Protein AF-A0A924L6L5-F1 (afdb_monomer_lite)

Sequence (172 aa):
MFSNISRRSLVAIVCG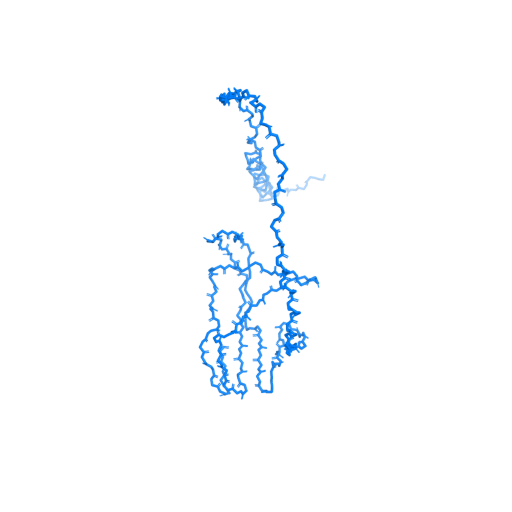ALVVVAVVMIVLINRGGDTSAQGGASRGPTSTGEPTSATNAPPSRIPSSPTPSPTAPTAVPDRPKSKTIGIDDRAVLTAGTTARPSSIRQVDGKAELPGEVGGPSISVTVAVTAGKAIDFSQTVVNAYYGADTTPATPLSTGTTALTGKLAAGKSK

Radius of gyration: 32.92 Å; chains: 1; bounding box: 82×27×92 Å

Secondary structure (DSSP, 8-state):
------HHHHHHHHHHHHHHHHHHHHHHHHH-------------------------PPPP-PPPPPPPPPPPPPPPPPPPPPPP--TTSPEEEETTEEEEEEEEEEEEE---STT---EEEEEEEEEEE-SS-EE-TT-----EETTTTEEPPP-SSS-----SEE-TT-B-

pLDDT: mean 79.36, std 17.43, range [35.19, 97.19]

Foldseek 3Di:
DDDPCPPVNVVVVVVVVVVVVVVVVVVCVVVPPPDDDDDDDDDDDDDDDDDDDDDDDDDDDDDDDDDDDDDDDDDDPDDDDWDDDDQQDWTDPDVQKTKHFPDKDWDFADADDPPDDTGTDIDTDMKIAAQAKDFCPPPDDWQADDPVRHTDDDHPPPDDRPGDMDHHRDMD

Structure (mmCIF, N/CA/C/O backbone):
data_AF-A0A924L6L5-F1
#
_entry.id   AF-A0A924L6L5-F1
#
loop_
_atom_site.group_PDB
_atom_site.id
_atom_site.type_symbol
_atom_site.label_atom_id
_atom_site.label_alt_id
_atom_site.label_comp_id
_atom_site.label_asym_id
_atom_site.label_entity_id
_atom_site.label_seq_id
_atom_site.pdbx_PDB_ins_code
_atom_site.Cartn_x
_atom_site.Cartn_y
_atom_site.Cartn_z
_atom_site.occupancy
_atom_site.B_iso_or_equiv
_atom_site.auth_seq_id
_atom_site.auth_comp_id
_atom_site.auth_asym_id
_atom_site.auth_atom_id
_atom_site.pdbx_PDB_model_num
ATOM 1 N N . MET A 1 1 ? -3.606 -10.023 -64.327 1.00 45.22 1 MET A N 1
ATOM 2 C CA . MET A 1 1 ? -4.446 -9.671 -63.163 1.00 45.22 1 MET A CA 1
ATOM 3 C C . MET A 1 1 ? -3.686 -8.636 -62.333 1.00 45.22 1 MET A C 1
ATOM 5 O O . MET A 1 1 ? -3.084 -8.979 -61.330 1.00 45.22 1 MET A O 1
ATOM 9 N N . PHE A 1 2 ? -3.612 -7.388 -62.810 1.00 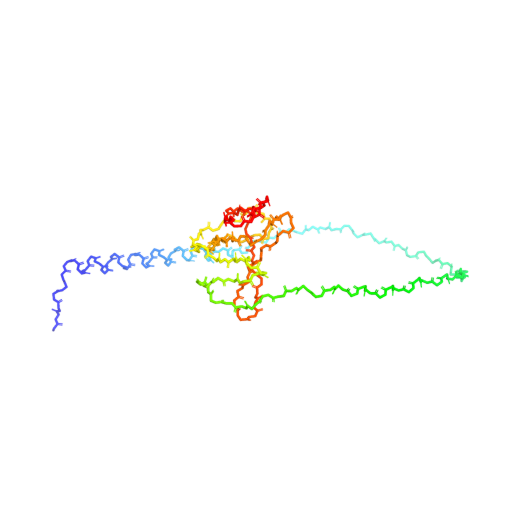48.91 2 PHE A N 1
ATOM 10 C CA . PHE A 1 2 ? -2.924 -6.301 -62.104 1.00 48.91 2 PHE A CA 1
ATOM 11 C C . PHE A 1 2 ? -3.996 -5.398 -61.503 1.00 48.91 2 PHE A C 1
ATOM 13 O O . PHE A 1 2 ? -4.720 -4.717 -62.223 1.00 48.91 2 PHE A O 1
ATOM 20 N N . SER A 1 3 ? -4.172 -5.513 -60.188 1.00 59.56 3 SER A N 1
ATOM 21 C CA . SER A 1 3 ? -5.170 -4.760 -59.434 1.00 59.56 3 SER A CA 1
ATOM 22 C C . SER A 1 3 ? -4.836 -3.269 -59.481 1.00 59.56 3 SER A C 1
ATOM 24 O O . SER A 1 3 ? -3.687 -2.885 -59.253 1.00 59.56 3 SER A O 1
ATOM 26 N N . ASN A 1 4 ? -5.839 -2.440 -59.780 1.00 58.44 4 ASN A N 1
ATOM 27 C CA . ASN A 1 4 ? -5.771 -0.981 -59.729 1.00 58.44 4 ASN A CA 1
ATOM 28 C C . ASN A 1 4 ? -5.470 -0.537 -58.291 1.00 58.44 4 ASN A C 1
ATOM 30 O O . ASN A 1 4 ? -6.374 -0.272 -57.497 1.00 58.44 4 ASN A O 1
ATOM 34 N N . ILE A 1 5 ? -4.185 -0.458 -57.949 1.00 62.56 5 ILE A N 1
ATOM 35 C CA . ILE A 1 5 ? -3.725 0.153 -56.708 1.00 62.56 5 ILE A CA 1
ATOM 36 C C . ILE A 1 5 ? -4.112 1.626 -56.770 1.00 62.56 5 ILE A C 1
ATOM 38 O O . ILE A 1 5 ? -3.582 2.418 -57.550 1.00 62.56 5 ILE A O 1
ATOM 42 N N . SER A 1 6 ? -5.108 1.981 -55.961 1.00 70.00 6 SER A N 1
ATOM 43 C CA . SER A 1 6 ? -5.527 3.363 -55.802 1.00 70.00 6 SER A CA 1
ATOM 44 C C . SER A 1 6 ? -4.315 4.197 -55.379 1.00 70.00 6 SER A C 1
ATOM 46 O O . SER A 1 6 ? -3.492 3.757 -54.572 1.00 70.00 6 SER A O 1
ATOM 48 N N . ARG A 1 7 ? -4.205 5.429 -55.890 1.00 64.06 7 ARG A N 1
ATOM 49 C CA . ARG A 1 7 ? -3.130 6.365 -55.507 1.00 64.06 7 ARG A CA 1
ATOM 50 C C . ARG A 1 7 ? -3.015 6.514 -53.980 1.00 64.06 7 ARG A C 1
ATOM 52 O O . ARG A 1 7 ? -1.935 6.755 -53.464 1.00 64.06 7 ARG A O 1
ATOM 59 N N . ARG A 1 8 ? -4.119 6.287 -53.259 1.00 63.22 8 ARG A N 1
ATOM 60 C CA . ARG A 1 8 ? -4.208 6.280 -51.792 1.00 63.22 8 ARG A CA 1
ATOM 61 C C . ARG A 1 8 ? -3.525 5.062 -51.155 1.00 63.22 8 ARG A C 1
ATOM 63 O O . ARG A 1 8 ? -2.811 5.232 -50.174 1.00 63.22 8 ARG A O 1
ATOM 70 N N . SER A 1 9 ? -3.672 3.865 -51.732 1.00 63.66 9 SER A N 1
ATOM 71 C CA . SER A 1 9 ? -2.927 2.669 -51.299 1.00 63.66 9 SER A CA 1
ATOM 72 C C . SER A 1 9 ? -1.435 2.784 -51.594 1.00 63.66 9 SER A C 1
ATOM 74 O O . SER A 1 9 ? -0.630 2.371 -50.768 1.00 63.66 9 SER A O 1
ATOM 76 N N . LEU A 1 10 ? -1.054 3.381 -52.729 1.00 69.81 10 LEU A N 1
ATOM 77 C CA . LEU A 1 10 ? 0.358 3.607 -53.047 1.00 69.81 10 LEU A CA 1
ATOM 78 C C . LEU A 1 10 ? 1.009 4.575 -52.046 1.00 69.81 10 LEU A C 1
ATOM 80 O O . LEU A 1 10 ? 2.091 4.294 -51.543 1.00 69.81 10 LEU A O 1
ATOM 84 N N . VAL A 1 11 ? 0.320 5.663 -51.684 1.00 70.44 11 VAL A N 1
ATOM 85 C CA . VAL A 1 11 ? 0.797 6.611 -50.662 1.00 70.44 11 VAL A CA 1
ATOM 86 C C . VAL A 1 11 ? 0.918 5.948 -49.287 1.00 70.44 11 VAL A C 1
ATOM 88 O O . VAL A 1 11 ? 1.928 6.139 -48.617 1.00 70.44 11 VAL A O 1
ATOM 91 N N . ALA A 1 12 ? -0.048 5.117 -48.882 1.00 69.19 12 ALA A N 1
ATOM 92 C CA . ALA A 1 12 ? 0.018 4.406 -47.602 1.00 69.19 12 ALA A CA 1
ATOM 93 C C . ALA A 1 12 ? 1.207 3.429 -47.529 1.00 69.19 12 ALA A C 1
ATOM 95 O O . ALA A 1 12 ? 1.883 3.358 -46.503 1.00 69.19 12 ALA A O 1
ATOM 96 N N . ILE A 1 13 ? 1.504 2.722 -48.625 1.00 76.50 13 ILE A N 1
ATOM 97 C CA . ILE A 1 13 ? 2.647 1.800 -48.708 1.00 76.50 13 ILE A CA 1
ATOM 98 C C . ILE A 1 13 ? 3.973 2.570 -48.664 1.00 76.50 13 ILE A C 1
ATOM 100 O O . ILE A 1 13 ? 4.883 2.173 -47.939 1.00 76.50 13 ILE A O 1
ATOM 104 N N . VAL A 1 14 ? 4.078 3.695 -49.380 1.00 77.81 14 VAL A N 1
ATOM 105 C CA . VAL A 1 14 ? 5.288 4.535 -49.380 1.00 77.81 14 VAL A CA 1
ATOM 106 C C . VAL A 1 14 ? 5.524 5.169 -48.005 1.00 77.81 14 VAL A C 1
ATOM 108 O O . VAL A 1 14 ? 6.647 5.132 -47.506 1.00 77.81 14 VAL A O 1
ATOM 111 N N . CYS A 1 15 ? 4.480 5.683 -47.347 1.00 76.00 15 CYS A N 1
ATOM 112 C CA . CYS A 1 15 ? 4.586 6.192 -45.978 1.00 76.00 15 CYS A CA 1
ATOM 113 C C . CYS A 1 15 ? 4.990 5.091 -44.989 1.00 76.00 15 CYS A C 1
ATOM 115 O O . CYS A 1 15 ? 5.870 5.318 -44.163 1.00 76.00 15 CYS A O 1
ATOM 117 N N . GLY A 1 16 ? 4.406 3.893 -45.098 1.00 81.94 16 GLY A N 1
ATOM 118 C CA . GLY A 1 16 ? 4.789 2.750 -44.268 1.00 81.94 16 GLY A CA 1
ATOM 119 C C . GLY A 1 16 ? 6.257 2.360 -44.454 1.00 81.94 16 GLY A C 1
ATOM 120 O O . GLY A 1 16 ? 6.981 2.199 -43.473 1.00 81.94 16 GLY A O 1
ATOM 121 N N . ALA A 1 17 ? 6.727 2.287 -45.702 1.00 81.62 17 ALA A N 1
ATOM 122 C CA . ALA A 1 17 ? 8.120 1.977 -46.013 1.00 81.62 17 ALA A CA 1
ATOM 123 C C . ALA A 1 17 ? 9.092 3.037 -45.465 1.00 81.62 17 ALA A C 1
ATOM 125 O O . ALA A 1 17 ? 10.118 2.684 -44.886 1.00 81.62 17 ALA A O 1
ATOM 126 N N . LEU A 1 18 ? 8.754 4.327 -45.578 1.00 83.50 18 LEU A N 1
ATOM 127 C CA . LEU A 1 18 ? 9.574 5.418 -45.038 1.00 83.50 18 LEU A CA 1
ATOM 128 C C . LEU A 1 18 ? 9.688 5.365 -43.510 1.00 83.50 18 LEU A C 1
ATOM 130 O O . LEU A 1 18 ? 10.775 5.574 -42.974 1.00 83.50 18 LEU A O 1
ATOM 134 N N . VAL A 1 19 ? 8.598 5.040 -42.809 1.00 87.75 19 VAL A N 1
ATOM 135 C CA . VAL A 1 19 ? 8.611 4.889 -41.345 1.00 87.75 19 VAL A CA 1
ATOM 136 C C . VAL A 1 19 ? 9.506 3.722 -40.928 1.00 87.75 19 VAL A C 1
ATOM 138 O O . VAL A 1 19 ? 10.317 3.872 -40.016 1.00 87.75 19 VAL A O 1
ATOM 141 N N . VAL A 1 20 ? 9.429 2.584 -41.624 1.00 87.00 20 VAL A N 1
ATOM 142 C CA . VAL A 1 20 ? 10.285 1.421 -41.334 1.00 87.00 20 VAL A CA 1
ATOM 143 C C . VAL A 1 20 ? 11.764 1.754 -41.550 1.00 87.00 20 VAL A C 1
ATOM 145 O O . VAL A 1 20 ? 12.586 1.447 -40.688 1.00 87.00 20 VAL A O 1
ATOM 148 N N . VAL A 1 21 ? 12.111 2.440 -42.644 1.00 86.88 21 VAL A N 1
ATOM 149 C CA . VAL A 1 21 ? 13.496 2.866 -42.916 1.00 86.88 21 VAL A CA 1
ATOM 150 C C . VAL A 1 21 ? 14.007 3.826 -41.839 1.00 86.88 21 VAL A C 1
ATOM 152 O O . VAL A 1 21 ? 15.133 3.663 -41.368 1.00 86.88 21 VAL A O 1
ATOM 155 N N . ALA A 1 22 ? 13.184 4.782 -41.400 1.00 85.56 22 ALA A N 1
ATOM 156 C CA . ALA A 1 22 ? 13.549 5.715 -40.335 1.00 85.56 22 ALA A CA 1
ATOM 157 C C . ALA A 1 22 ? 13.824 4.994 -39.003 1.00 85.56 22 ALA A C 1
ATOM 159 O O . ALA A 1 22 ? 14.827 5.273 -38.345 1.00 85.56 22 ALA A O 1
ATOM 160 N N . VAL A 1 23 ? 12.983 4.022 -38.636 1.00 86.75 23 VAL A N 1
ATOM 161 C CA . VAL A 1 23 ? 13.165 3.214 -37.418 1.00 86.75 23 VAL A CA 1
ATOM 162 C C . VAL A 1 23 ? 14.453 2.390 -37.487 1.00 86.75 23 VAL A C 1
ATOM 164 O O . VAL A 1 23 ? 15.213 2.361 -36.520 1.00 86.75 23 VAL A O 1
ATOM 167 N N . VAL A 1 24 ? 14.748 1.770 -38.634 1.00 83.38 24 VAL A N 1
ATOM 168 C CA . VAL A 1 24 ? 15.987 0.998 -38.833 1.00 83.38 24 VAL A CA 1
ATOM 169 C C . VAL A 1 24 ? 17.226 1.895 -38.726 1.00 83.38 24 VAL A C 1
ATOM 171 O O . VAL A 1 24 ? 18.193 1.516 -38.068 1.00 83.38 24 VAL A O 1
ATOM 174 N N . MET A 1 25 ? 17.185 3.103 -39.297 1.00 80.44 25 MET A N 1
ATOM 175 C CA . MET A 1 25 ? 18.268 4.092 -39.183 1.00 80.44 25 MET A CA 1
ATOM 176 C C . MET A 1 25 ? 18.537 4.488 -37.725 1.00 80.44 25 MET A C 1
ATOM 178 O O . MET A 1 25 ? 19.686 4.477 -37.291 1.00 80.44 25 MET A O 1
ATOM 182 N N . ILE A 1 26 ? 17.487 4.762 -36.943 1.00 80.62 26 ILE A N 1
ATOM 183 C CA . ILE A 1 26 ? 17.613 5.111 -35.517 1.00 80.62 26 ILE A CA 1
ATOM 184 C C . ILE A 1 26 ? 18.250 3.960 -34.725 1.00 80.62 26 ILE A C 1
ATOM 186 O O . ILE A 1 26 ? 19.126 4.186 -33.890 1.00 80.62 26 ILE A O 1
ATOM 190 N N . VAL A 1 27 ? 17.854 2.715 -35.005 1.00 79.06 27 VAL A N 1
ATOM 191 C CA . VAL A 1 27 ? 18.424 1.529 -34.345 1.00 79.06 27 VAL A CA 1
ATOM 192 C C . VAL A 1 27 ? 19.899 1.335 -34.704 1.00 79.06 27 VAL A C 1
ATOM 194 O O . VAL A 1 27 ? 20.683 0.968 -33.832 1.00 79.06 27 VAL A O 1
ATOM 197 N N . LEU A 1 28 ? 20.295 1.594 -35.953 1.00 75.19 28 LEU A N 1
ATOM 198 C CA . LEU A 1 28 ? 21.690 1.478 -36.389 1.00 75.19 28 LEU A CA 1
ATOM 199 C C . LEU A 1 28 ? 22.580 2.576 -35.790 1.00 75.19 28 LEU A C 1
ATOM 201 O O . LEU A 1 28 ? 23.684 2.271 -35.344 1.00 75.19 28 LEU A O 1
ATOM 205 N N . ILE A 1 29 ? 22.089 3.816 -35.695 1.00 76.12 29 ILE A N 1
ATOM 206 C CA . ILE A 1 29 ? 22.808 4.923 -35.038 1.00 76.12 29 ILE A CA 1
ATOM 207 C C . ILE A 1 29 ? 23.011 4.624 -33.546 1.00 76.12 29 ILE A C 1
ATOM 209 O O . ILE A 1 29 ? 24.108 4.807 -33.025 1.00 76.12 29 ILE A O 1
ATOM 213 N N . ASN A 1 30 ? 21.996 4.077 -32.872 1.00 71.06 30 ASN A N 1
ATOM 214 C CA . ASN A 1 30 ? 22.087 3.724 -31.452 1.00 71.06 30 ASN A CA 1
ATOM 215 C C . ASN A 1 30 ? 22.930 2.466 -31.170 1.00 71.06 30 ASN A C 1
ATOM 217 O O . ASN A 1 30 ? 23.242 2.197 -30.013 1.00 71.06 30 ASN A O 1
ATOM 221 N N . ARG A 1 31 ? 23.290 1.680 -32.195 1.00 63.50 31 ARG A N 1
ATOM 222 C CA . ARG A 1 31 ? 24.126 0.471 -32.065 1.00 63.50 31 ARG A CA 1
ATOM 223 C C . ARG A 1 31 ? 25.579 0.666 -32.521 1.00 63.50 31 ARG A C 1
ATOM 225 O O . ARG A 1 31 ? 26.395 -0.214 -32.284 1.00 63.50 31 ARG A O 1
ATOM 232 N N . GLY A 1 32 ? 25.919 1.790 -33.155 1.00 49.28 32 GLY A N 1
ATOM 233 C CA . GLY A 1 32 ? 27.240 2.053 -33.749 1.00 49.28 32 GLY A CA 1
ATOM 234 C C . GLY A 1 32 ? 28.266 2.721 -32.824 1.00 49.28 32 GLY A C 1
ATOM 235 O O . GLY A 1 32 ? 29.030 3.559 -33.291 1.00 49.28 32 GLY A O 1
ATOM 236 N N . GLY A 1 33 ? 28.264 2.400 -31.527 1.00 44.59 33 GLY A N 1
ATOM 237 C CA . GLY A 1 33 ? 29.066 3.086 -30.505 1.00 44.59 33 GLY A CA 1
ATOM 238 C C . GLY A 1 33 ? 30.330 2.370 -30.020 1.00 44.59 33 GLY A C 1
ATOM 239 O O . GLY A 1 33 ? 30.979 2.896 -29.128 1.00 44.59 33 GLY A O 1
ATOM 240 N N . ASP A 1 34 ? 30.712 1.218 -30.579 1.00 47.62 34 ASP A N 1
ATOM 241 C CA . ASP A 1 34 ? 31.924 0.495 -30.161 1.00 47.62 34 ASP A CA 1
ATOM 242 C C . ASP A 1 34 ? 33.090 0.787 -31.114 1.00 47.62 34 ASP A C 1
ATOM 244 O O . ASP A 1 34 ? 33.574 -0.075 -31.847 1.00 47.62 34 ASP A O 1
ATOM 248 N N . THR A 1 35 ? 33.547 2.042 -31.124 1.00 45.06 35 THR A N 1
ATOM 249 C CA . THR A 1 35 ? 34.848 2.381 -31.718 1.00 45.06 35 THR A CA 1
ATOM 250 C C . THR A 1 35 ? 35.901 2.314 -30.623 1.00 45.06 35 THR A C 1
ATOM 252 O O . THR A 1 35 ? 35.942 3.150 -29.723 1.00 45.06 35 THR A O 1
ATOM 255 N N . SER A 1 36 ? 36.755 1.295 -30.699 1.00 48.19 36 SER A N 1
ATOM 256 C CA . SER A 1 36 ? 37.951 1.184 -29.868 1.00 48.19 36 SER A CA 1
ATOM 257 C C . SER A 1 36 ? 38.874 2.382 -30.096 1.00 48.19 36 SER A C 1
ATOM 259 O O . SER A 1 36 ? 39.289 2.640 -31.225 1.00 48.19 36 SER A O 1
ATOM 261 N N . ALA A 1 37 ? 39.245 3.066 -29.013 1.00 42.50 37 ALA A N 1
ATOM 262 C CA . ALA A 1 37 ? 40.374 3.983 -28.976 1.00 42.50 37 ALA A CA 1
ATOM 263 C C . ALA A 1 37 ? 41.295 3.622 -27.804 1.00 42.50 37 ALA A C 1
ATOM 265 O O . ALA A 1 37 ? 40.879 3.374 -26.676 1.00 42.50 37 ALA A O 1
ATOM 266 N N . GLN A 1 38 ? 42.565 3.540 -28.160 1.00 41.59 38 GLN A N 1
ATOM 267 C CA . GLN A 1 38 ? 43.720 3.048 -27.434 1.00 41.59 38 GLN A CA 1
ATOM 268 C C . GLN A 1 38 ? 44.374 4.166 -26.604 1.00 41.59 38 GLN A C 1
ATOM 270 O O . GLN A 1 38 ? 44.424 5.307 -27.052 1.00 41.59 38 GLN A O 1
ATOM 275 N N . GLY A 1 39 ? 44.991 3.808 -25.471 1.00 36.75 39 GLY A N 1
ATOM 276 C CA . GLY A 1 39 ? 46.153 4.529 -24.930 1.00 36.75 39 GLY A CA 1
ATOM 277 C C . GLY A 1 39 ? 45.974 5.196 -23.563 1.00 36.75 39 GLY A C 1
ATOM 278 O O . GLY A 1 39 ? 45.253 6.174 -23.422 1.00 36.75 39 GLY A O 1
ATOM 279 N N . GLY A 1 40 ? 46.723 4.713 -22.565 1.00 35.19 40 GLY A N 1
ATOM 280 C CA . GLY A 1 40 ? 46.855 5.377 -21.266 1.00 35.19 40 GLY A CA 1
ATOM 281 C C . GLY A 1 40 ? 47.569 4.527 -20.217 1.00 35.19 40 GLY A C 1
ATOM 282 O O . GLY A 1 40 ? 46.960 4.110 -19.240 1.00 35.19 40 GLY A O 1
ATOM 283 N N . ALA A 1 41 ? 48.856 4.233 -20.423 1.00 47.62 41 ALA A N 1
ATOM 284 C CA . ALA A 1 41 ? 49.696 3.591 -19.415 1.00 47.62 41 ALA A CA 1
ATOM 285 C C . ALA A 1 41 ? 49.932 4.542 -18.227 1.00 47.62 41 ALA A C 1
ATOM 287 O O . ALA A 1 41 ? 50.516 5.610 -18.408 1.00 47.62 41 ALA A O 1
ATOM 288 N N . SER A 1 42 ? 49.546 4.137 -17.014 1.00 41.62 42 SER A N 1
ATOM 289 C CA . SER A 1 42 ? 49.972 4.799 -15.776 1.00 41.62 42 SER A CA 1
ATOM 290 C C . SER A 1 42 ? 50.925 3.881 -15.014 1.00 41.62 42 SER A C 1
ATOM 292 O O . SER A 1 42 ? 50.553 2.798 -14.563 1.00 41.62 42 SER A O 1
ATOM 294 N N . ARG A 1 43 ? 52.191 4.303 -14.938 1.00 44.94 43 ARG A N 1
ATOM 295 C CA . ARG A 1 43 ? 53.259 3.675 -14.154 1.00 44.94 43 ARG A CA 1
ATOM 296 C C . ARG A 1 43 ? 53.020 3.973 -12.672 1.00 44.94 43 ARG A C 1
ATOM 298 O O . ARG A 1 43 ? 53.174 5.116 -12.254 1.00 44.94 43 ARG A O 1
ATOM 305 N N . GLY A 1 44 ? 52.681 2.957 -11.883 1.00 43.56 44 GLY A N 1
ATOM 306 C CA . GLY A 1 44 ? 52.775 3.026 -10.422 1.00 43.56 44 GLY A CA 1
ATOM 307 C C . GLY A 1 44 ? 54.220 2.771 -9.964 1.00 43.56 44 GLY A C 1
ATOM 308 O O . GLY A 1 44 ? 54.880 1.915 -10.556 1.00 43.56 44 GLY A O 1
ATOM 309 N N . PRO A 1 45 ? 54.751 3.496 -8.962 1.00 45.75 45 PRO A N 1
ATOM 310 C CA . PRO A 1 45 ? 56.103 3.267 -8.464 1.00 45.75 45 PRO A CA 1
ATOM 311 C C . PRO A 1 45 ? 56.197 1.929 -7.719 1.00 45.75 45 PRO A C 1
ATOM 313 O O . PRO A 1 45 ? 55.427 1.645 -6.803 1.00 45.75 45 PRO A O 1
ATOM 316 N N . THR A 1 46 ? 57.176 1.118 -8.110 1.00 45.53 46 THR A N 1
ATOM 317 C CA . THR A 1 46 ? 57.584 -0.104 -7.414 1.00 45.53 46 THR A CA 1
ATOM 318 C C . THR A 1 46 ? 58.400 0.283 -6.179 1.00 45.53 46 THR A C 1
ATOM 320 O O . THR A 1 46 ? 59.550 0.697 -6.304 1.00 45.53 46 THR A O 1
ATOM 323 N N . SER A 1 47 ? 57.830 0.159 -4.979 1.00 46.97 47 SER A N 1
ATOM 324 C CA . SER A 1 47 ? 58.605 0.186 -3.732 1.00 46.97 47 SER A CA 1
ATOM 325 C C . SER A 1 47 ? 59.076 -1.227 -3.406 1.00 46.97 47 SER A C 1
ATOM 327 O O . SER A 1 47 ? 58.330 -2.036 -2.859 1.00 46.97 47 S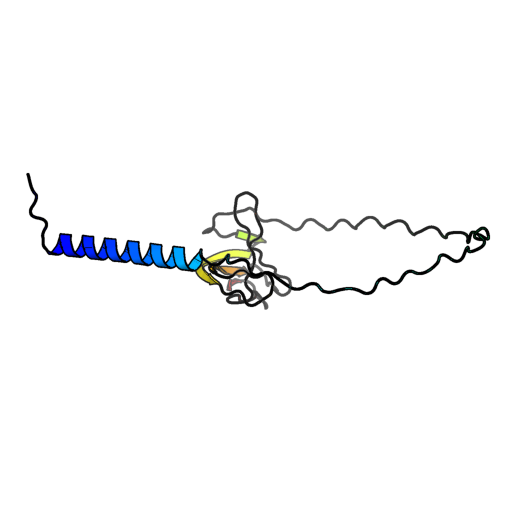ER A O 1
ATOM 329 N N . THR A 1 48 ? 60.327 -1.526 -3.750 1.00 48.59 48 THR A N 1
ATOM 330 C CA . THR A 1 48 ? 61.045 -2.705 -3.259 1.00 48.59 48 THR A CA 1
ATOM 331 C C . THR A 1 48 ? 61.520 -2.414 -1.837 1.00 48.59 48 THR A C 1
ATOM 333 O O . THR A 1 48 ? 62.502 -1.705 -1.640 1.00 48.59 48 THR A O 1
ATOM 336 N N . GLY A 1 49 ? 60.782 -2.912 -0.844 1.00 44.62 49 GLY A N 1
ATOM 337 C CA . GLY A 1 49 ? 61.225 -2.970 0.548 1.00 44.62 49 GLY A CA 1
ATOM 338 C 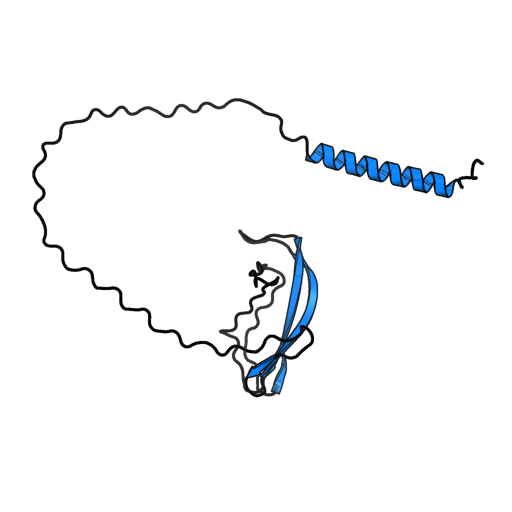C . GLY A 1 49 ? 61.974 -4.277 0.804 1.00 44.62 49 GLY A C 1
ATOM 339 O O . GLY A 1 49 ? 61.438 -5.357 0.566 1.00 44.62 49 GLY A O 1
ATOM 340 N N . GLU A 1 50 ? 63.217 -4.165 1.250 1.00 45.78 50 GLU A N 1
ATOM 341 C CA . GLU A 1 50 ? 64.095 -5.264 1.660 1.00 45.78 50 GLU A CA 1
ATOM 342 C C . GLU A 1 50 ? 63.577 -5.920 2.959 1.00 45.78 50 GLU A C 1
ATOM 344 O O . GLU A 1 50 ? 63.177 -5.197 3.878 1.00 45.78 50 GLU A O 1
ATOM 349 N N . PRO A 1 51 ? 63.528 -7.262 3.079 1.00 48.16 51 PRO A N 1
ATOM 350 C CA . PRO A 1 51 ? 63.040 -7.898 4.294 1.00 48.16 51 PRO A CA 1
ATOM 351 C C . PRO A 1 51 ? 64.144 -7.931 5.358 1.00 48.16 51 PRO A C 1
ATOM 353 O O . PRO A 1 51 ? 65.078 -8.726 5.289 1.00 48.16 51 PRO A O 1
ATOM 356 N N . THR A 1 52 ? 64.010 -7.095 6.386 1.00 49.91 52 THR A N 1
ATOM 357 C CA . THR A 1 52 ? 64.789 -7.210 7.625 1.00 49.91 52 THR A CA 1
ATOM 358 C C . THR A 1 52 ? 64.309 -8.431 8.415 1.00 49.91 52 THR A C 1
ATOM 360 O O . THR A 1 52 ? 63.151 -8.494 8.828 1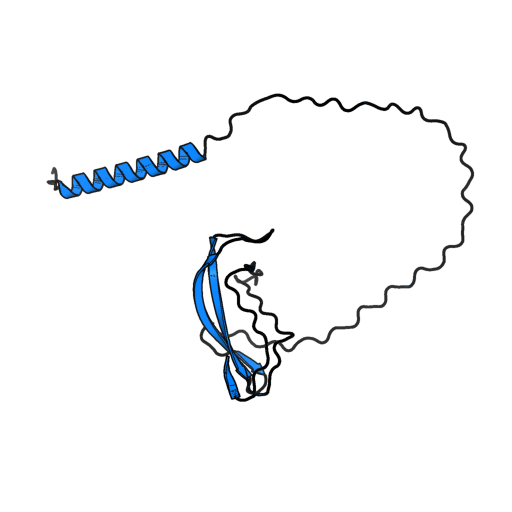.00 49.91 52 THR A O 1
ATOM 363 N N . SER A 1 53 ? 65.196 -9.402 8.649 1.00 49.88 53 SER A N 1
ATOM 364 C CA . SER A 1 53 ? 64.939 -10.564 9.510 1.00 49.88 53 SER A CA 1
ATOM 365 C C . SER A 1 53 ? 64.618 -10.128 10.942 1.00 49.88 53 SER A C 1
ATOM 367 O O . SER A 1 53 ? 65.500 -9.688 11.679 1.00 49.88 53 SER A O 1
ATOM 369 N N . ALA A 1 54 ? 63.357 -10.269 11.353 1.00 56.34 54 ALA A N 1
ATOM 370 C CA . ALA A 1 54 ? 62.943 -10.099 12.739 1.00 56.34 54 ALA A CA 1
ATOM 371 C C . ALA A 1 54 ? 63.108 -11.424 13.503 1.00 56.34 54 ALA A C 1
ATOM 373 O O . ALA A 1 54 ? 62.531 -12.449 13.143 1.00 56.34 54 ALA A O 1
ATOM 374 N N . THR A 1 55 ? 63.904 -11.393 14.572 1.00 52.06 55 THR A N 1
ATOM 375 C CA . THR A 1 55 ? 64.033 -12.471 15.560 1.00 52.06 55 THR A CA 1
ATOM 376 C C . THR A 1 55 ? 62.673 -12.772 16.198 1.00 52.06 55 THR A C 1
ATOM 378 O O . THR A 1 55 ? 62.085 -11.919 16.860 1.00 52.06 55 THR A O 1
ATOM 381 N N . ASN A 1 56 ? 62.185 -14.003 16.023 1.00 50.25 56 ASN A N 1
ATOM 382 C CA . ASN A 1 56 ? 60.938 -14.492 16.610 1.00 50.25 56 ASN A CA 1
ATOM 383 C C . ASN A 1 56 ? 61.124 -14.777 18.114 1.00 50.25 56 ASN A C 1
ATOM 385 O O . ASN A 1 56 ? 61.660 -15.818 18.494 1.00 50.25 56 ASN A O 1
ATOM 389 N N . ALA A 1 57 ? 60.650 -13.881 18.981 1.00 61.06 57 ALA A N 1
ATOM 390 C CA . ALA A 1 57 ? 60.377 -14.218 20.378 1.00 61.06 57 ALA A CA 1
ATOM 391 C C . ALA A 1 57 ? 59.007 -14.926 20.471 1.00 61.06 57 ALA A C 1
ATOM 393 O O . ALA A 1 57 ? 58.060 -14.489 19.811 1.00 61.06 57 ALA A O 1
ATOM 394 N N . PRO A 1 58 ? 58.858 -16.011 21.257 1.00 63.56 58 PRO A N 1
ATOM 395 C CA . PRO A 1 58 ? 57.571 -16.684 21.396 1.00 63.56 58 PRO A CA 1
ATOM 396 C C . PRO A 1 58 ? 56.554 -15.757 22.089 1.00 63.56 58 PRO A C 1
ATOM 398 O O . PRO A 1 58 ? 56.887 -15.135 23.101 1.00 63.56 58 PRO A O 1
ATOM 401 N N . PRO A 1 59 ? 55.310 -15.654 21.584 1.00 62.84 59 PRO A N 1
ATOM 402 C CA . PRO A 1 59 ? 54.304 -14.784 22.176 1.00 62.84 59 PRO A CA 1
ATOM 403 C C . PRO A 1 59 ? 53.879 -15.298 23.557 1.00 62.84 59 PRO A C 1
ATOM 405 O O . PRO A 1 59 ? 53.491 -16.458 23.720 1.00 62.84 59 PRO A O 1
ATOM 408 N N . SER A 1 60 ? 53.919 -14.406 24.548 1.00 65.31 60 SER A N 1
ATOM 409 C CA . SER A 1 60 ? 53.346 -14.640 25.873 1.00 65.31 60 SER A CA 1
ATOM 410 C C . SER A 1 60 ? 51.822 -14.753 25.752 1.00 65.31 60 SER A C 1
ATOM 412 O O . SER A 1 60 ? 51.161 -13.839 25.256 1.00 65.31 60 SER A O 1
ATOM 414 N N . ARG A 1 61 ? 51.253 -15.897 26.150 1.00 61.69 61 ARG A N 1
ATOM 415 C CA . ARG A 1 61 ? 49.808 -16.152 26.063 1.00 61.69 61 ARG A CA 1
ATOM 416 C C . ARG A 1 61 ? 49.086 -15.413 27.188 1.00 61.69 61 ARG A C 1
ATOM 418 O O . ARG A 1 61 ? 49.172 -15.808 28.346 1.00 61.69 61 ARG A O 1
ATOM 425 N N . ILE A 1 62 ? 48.342 -14.370 26.834 1.00 67.88 62 ILE A N 1
ATOM 426 C CA . ILE A 1 62 ? 47.358 -13.744 27.723 1.00 67.88 62 ILE A CA 1
ATOM 427 C C . ILE A 1 62 ? 46.166 -14.716 27.842 1.00 67.88 62 ILE A C 1
ATOM 429 O O . ILE A 1 62 ? 45.685 -15.187 26.807 1.00 67.88 62 ILE A O 1
ATOM 433 N N . PRO A 1 63 ? 45.679 -15.052 29.051 1.00 66.56 63 PRO A N 1
ATOM 434 C CA . PRO A 1 63 ? 44.499 -15.898 29.202 1.00 66.56 63 PRO A CA 1
ATOM 435 C C . PRO A 1 63 ? 43.279 -15.227 28.555 1.00 66.56 63 PRO A C 1
ATOM 437 O O . PRO A 1 63 ? 42.934 -14.090 28.870 1.00 66.56 63 PRO A O 1
ATOM 440 N N . SER A 1 64 ? 42.636 -15.928 27.620 1.00 66.75 64 SER A N 1
ATOM 441 C CA . SER A 1 64 ? 41.431 -15.452 26.941 1.00 66.75 64 SER A CA 1
ATOM 442 C C . SER A 1 64 ? 40.217 -15.634 27.853 1.00 66.75 64 SER A C 1
ATOM 444 O O . SER A 1 64 ? 39.880 -16.756 28.225 1.00 66.75 64 SER A O 1
ATOM 446 N N . SER A 1 65 ? 39.560 -14.530 28.212 1.00 74.12 65 SER A N 1
ATOM 447 C CA . SER A 1 65 ? 38.236 -14.553 28.844 1.00 74.12 65 SER A CA 1
ATOM 448 C C . SER A 1 65 ? 37.216 -15.179 27.879 1.00 74.12 65 SER A C 1
ATOM 450 O O . SER A 1 65 ? 37.283 -14.884 26.680 1.00 74.12 65 SER A O 1
ATOM 452 N N . PRO A 1 66 ? 36.287 -16.039 28.340 1.00 74.81 66 PRO A N 1
ATOM 453 C CA . PRO A 1 66 ? 35.290 -16.639 27.464 1.00 74.81 66 PRO A CA 1
ATOM 454 C C . PRO A 1 66 ? 34.386 -15.562 26.850 1.00 74.81 66 PRO A C 1
ATOM 456 O O . PRO A 1 66 ? 33.834 -14.710 27.546 1.00 74.81 66 PRO A O 1
ATOM 459 N N . THR A 1 67 ? 34.218 -15.619 25.529 1.00 78.38 67 THR A N 1
ATOM 460 C CA . THR A 1 67 ? 33.229 -14.821 24.798 1.00 78.38 67 THR A CA 1
ATOM 461 C C . THR A 1 67 ? 31.825 -15.171 25.308 1.00 78.38 67 THR A C 1
ATOM 463 O O . THR A 1 67 ? 31.504 -16.361 25.377 1.00 78.38 67 THR A O 1
ATOM 466 N N . PRO A 1 68 ? 30.973 -14.190 25.670 1.00 75.00 68 PRO A N 1
ATOM 467 C CA . PRO A 1 68 ? 29.601 -14.482 26.064 1.00 75.00 68 PRO A CA 1
ATOM 468 C C . PRO A 1 68 ? 28.874 -15.189 24.917 1.00 75.00 68 PRO A C 1
ATOM 470 O O . PRO A 1 68 ? 28.966 -14.784 23.758 1.00 75.00 68 PRO A O 1
ATOM 473 N N . SER A 1 69 ? 28.176 -16.274 25.248 1.00 79.69 69 SER A N 1
ATOM 474 C CA . SER A 1 69 ? 27.395 -17.040 24.278 1.00 79.69 69 SER A CA 1
ATOM 475 C C . SER A 1 69 ? 26.266 -16.166 23.713 1.00 79.69 69 SER A C 1
ATOM 477 O O . SER A 1 69 ? 25.649 -15.425 24.485 1.00 79.69 69 SER A O 1
ATOM 479 N N . PRO A 1 70 ? 25.982 -16.211 22.398 1.00 76.62 70 PRO A N 1
ATOM 480 C CA . PRO A 1 70 ? 24.882 -15.454 21.820 1.00 76.62 70 PRO A CA 1
ATOM 481 C C . PRO A 1 70 ? 23.560 -15.886 22.460 1.00 76.62 70 PRO A C 1
ATOM 483 O O . PRO A 1 70 ? 23.160 -17.048 22.380 1.00 76.62 70 PRO A O 1
ATOM 486 N N . THR A 1 71 ? 22.872 -14.939 23.097 1.00 77.50 71 THR A N 1
ATOM 487 C CA . THR A 1 71 ? 21.507 -15.139 23.581 1.00 77.50 71 THR A CA 1
ATOM 488 C C . THR A 1 71 ? 20.622 -15.520 22.398 1.00 77.50 71 THR A C 1
ATOM 490 O O . THR A 1 71 ? 20.614 -14.824 21.381 1.00 77.50 71 THR A O 1
ATOM 493 N N . ALA A 1 72 ? 19.887 -16.627 22.523 1.00 78.50 72 ALA A N 1
ATOM 494 C CA . ALA A 1 72 ? 18.946 -17.056 21.497 1.00 78.50 72 ALA A CA 1
ATOM 495 C C . ALA A 1 72 ? 17.961 -15.914 21.173 1.00 78.50 72 ALA A C 1
ATOM 497 O O . ALA A 1 72 ? 17.492 -15.240 22.097 1.00 78.50 72 ALA A O 1
ATOM 498 N N . PRO A 1 73 ? 17.644 -15.671 19.888 1.00 76.19 73 PRO A N 1
ATOM 499 C CA . PRO A 1 73 ? 16.706 -14.625 19.517 1.00 76.19 73 PRO A CA 1
ATOM 500 C C . PRO A 1 73 ? 15.346 -14.901 20.162 1.00 76.19 73 PRO A C 1
ATOM 502 O O . PRO A 1 73 ? 14.783 -15.987 20.024 1.00 76.19 73 PRO A O 1
ATOM 505 N N . THR A 1 74 ? 14.818 -13.905 20.870 1.00 77.75 74 THR A N 1
ATOM 506 C CA . THR A 1 74 ? 13.458 -13.940 21.407 1.00 77.75 74 THR A CA 1
ATOM 507 C C . THR A 1 74 ? 12.478 -14.177 20.260 1.00 77.75 74 THR A C 1
ATOM 509 O O . THR A 1 74 ? 12.493 -13.441 19.272 1.00 77.75 74 THR A O 1
ATOM 512 N N . ALA A 1 75 ? 11.624 -15.196 20.383 1.00 74.31 75 ALA A N 1
ATOM 513 C CA . ALA A 1 75 ? 10.602 -15.482 19.384 1.00 74.31 75 ALA A CA 1
ATOM 514 C C . ALA A 1 75 ? 9.680 -14.263 19.211 1.00 74.31 75 ALA A C 1
ATOM 516 O O . ALA A 1 75 ? 9.027 -13.823 20.159 1.00 74.31 75 ALA A O 1
ATOM 517 N N . VAL A 1 76 ? 9.638 -13.706 17.999 1.00 73.81 76 VAL A N 1
ATOM 518 C CA . VAL A 1 76 ? 8.695 -12.640 17.646 1.00 73.81 76 VAL A CA 1
ATOM 519 C C . VAL A 1 76 ? 7.315 -13.283 17.474 1.00 73.81 76 VAL A C 1
ATOM 521 O O . VAL A 1 76 ? 7.208 -14.242 16.707 1.00 73.81 76 VAL A O 1
ATOM 524 N N . PRO A 1 77 ? 6.262 -12.798 18.159 1.00 73.62 77 PRO A N 1
ATOM 525 C CA . PRO A 1 77 ? 4.907 -13.301 17.957 1.00 73.62 77 PRO A CA 1
ATOM 526 C C . PRO A 1 77 ? 4.511 -13.214 16.479 1.00 73.62 77 PRO A C 1
ATOM 528 O O . PRO A 1 77 ? 4.751 -12.188 15.836 1.00 73.62 77 PRO A O 1
ATOM 531 N N . ASP A 1 78 ? 3.895 -14.271 15.944 1.00 74.25 78 ASP A N 1
ATOM 532 C CA . ASP A 1 78 ? 3.423 -14.256 14.558 1.00 74.25 78 ASP A CA 1
ATOM 533 C C . ASP A 1 78 ? 2.327 -13.191 14.409 1.00 74.25 78 ASP A C 1
ATOM 535 O O . ASP A 1 78 ? 1.426 -13.072 15.249 1.00 74.25 78 ASP A O 1
ATOM 539 N N . ARG A 1 79 ? 2.422 -12.362 13.365 1.00 70.75 79 ARG A N 1
ATOM 540 C CA . ARG A 1 79 ? 1.412 -11.321 13.139 1.00 70.75 79 ARG A CA 1
ATOM 541 C C . ARG A 1 79 ? 0.171 -11.965 12.530 1.00 70.75 79 ARG A C 1
ATOM 543 O O . ARG A 1 79 ? 0.309 -12.810 11.647 1.00 70.75 79 ARG A O 1
ATOM 550 N N . PRO A 1 80 ? -1.040 -11.543 12.930 1.00 72.81 80 PRO A N 1
ATOM 551 C CA . PRO A 1 80 ? -2.257 -12.016 12.288 1.00 72.81 80 PRO A CA 1
ATOM 552 C C . PRO A 1 80 ? -2.205 -11.707 10.786 1.00 72.81 80 PRO A C 1
ATOM 554 O O . PRO A 1 80 ? -2.003 -10.560 10.384 1.00 72.81 80 PRO A O 1
ATOM 557 N N . LYS A 1 81 ? -2.367 -12.746 9.962 1.00 77.81 81 LYS A N 1
ATOM 558 C CA . LYS A 1 81 ? -2.417 -12.652 8.498 1.00 77.81 81 LYS A CA 1
ATOM 559 C C . LYS A 1 81 ? -3.869 -12.749 8.047 1.00 77.81 81 LYS A C 1
ATOM 561 O O . LYS A 1 81 ? -4.607 -13.617 8.509 1.00 77.81 81 LYS A O 1
ATOM 566 N N . SER A 1 82 ? -4.281 -11.866 7.145 1.00 79.94 82 SER A N 1
ATOM 567 C CA . SER A 1 82 ? -5.573 -11.972 6.469 1.00 79.94 82 SER A CA 1
ATOM 568 C C . SER A 1 82 ? -5.491 -12.959 5.301 1.00 79.94 82 SER A C 1
ATOM 570 O O . SER A 1 82 ? -4.420 -13.233 4.760 1.00 79.94 82 SER A O 1
ATOM 572 N N . LYS A 1 83 ? -6.644 -13.503 4.900 1.00 84.69 83 LYS A N 1
ATOM 573 C CA . LYS A 1 83 ? -6.759 -14.314 3.683 1.00 84.69 83 LYS A CA 1
ATOM 574 C C . LYS A 1 83 ? -6.539 -13.426 2.449 1.00 84.69 83 LYS A C 1
ATOM 576 O O . LYS A 1 83 ? -7.078 -12.322 2.396 1.00 84.69 83 LYS A O 1
ATOM 581 N N . THR A 1 84 ? -5.817 -13.927 1.447 1.00 86.69 84 THR A N 1
ATOM 582 C CA . THR A 1 84 ? -5.751 -13.300 0.117 1.00 86.69 84 THR A CA 1
ATOM 583 C C . THR A 1 84 ? -7.131 -13.302 -0.541 1.00 86.69 84 THR A C 1
ATOM 585 O O . THR A 1 84 ? -7.861 -14.294 -0.474 1.00 86.69 84 THR A O 1
ATOM 588 N N . ILE A 1 85 ? -7.484 -12.194 -1.181 1.00 89.75 85 ILE A N 1
ATOM 589 C CA . ILE A 1 85 ? -8.784 -11.969 -1.821 1.00 89.75 85 ILE A CA 1
ATOM 590 C C . ILE A 1 85 ? -8.600 -11.448 -3.250 1.00 89.75 85 ILE A C 1
ATOM 592 O O . ILE A 1 85 ? -7.481 -11.103 -3.637 1.00 89.75 85 ILE A O 1
ATOM 596 N N . GLY A 1 86 ? -9.691 -11.384 -4.018 1.00 90.06 86 GLY A N 1
ATOM 597 C CA . GLY A 1 86 ? -9.691 -10.733 -5.322 1.00 90.06 86 GLY A CA 1
ATOM 598 C C . GLY A 1 86 ? -9.395 -9.237 -5.216 1.00 90.06 86 GLY A C 1
ATOM 599 O O . GLY A 1 86 ? -9.583 -8.612 -4.173 1.00 90.06 86 GLY A O 1
ATOM 600 N N . ILE A 1 87 ? -8.928 -8.651 -6.316 1.00 89.06 87 ILE A N 1
ATOM 601 C CA . ILE A 1 87 ? -8.508 -7.244 -6.359 1.00 89.06 87 ILE A CA 1
ATOM 602 C C . ILE A 1 87 ? -9.670 -6.259 -6.155 1.00 89.06 87 ILE A C 1
ATOM 604 O O . ILE A 1 87 ? -9.460 -5.161 -5.644 1.00 89.06 87 ILE A O 1
ATOM 608 N N . ASP A 1 88 ? -10.889 -6.678 -6.495 1.00 90.75 88 ASP A N 1
ATOM 609 C CA . ASP A 1 88 ? -12.122 -5.897 -6.346 1.00 90.75 88 ASP A CA 1
ATOM 610 C C . ASP A 1 88 ? -12.849 -6.168 -5.015 1.00 90.75 88 ASP A C 1
ATOM 612 O O . ASP A 1 88 ? -13.803 -5.468 -4.651 1.00 90.75 88 ASP A O 1
ATOM 616 N N . ASP A 1 89 ? -12.391 -7.171 -4.263 1.00 93.12 89 ASP A N 1
ATOM 617 C CA . ASP A 1 89 ? -12.996 -7.580 -3.002 1.00 93.12 89 ASP A CA 1
ATOM 618 C C . ASP A 1 89 ? -12.531 -6.691 -1.833 1.00 93.12 89 ASP A C 1
ATOM 620 O O . ASP A 1 89 ? -11.543 -5.953 -1.894 1.00 93.12 89 ASP A O 1
ATOM 624 N N . ARG A 1 90 ? -13.245 -6.774 -0.703 1.00 93.19 90 ARG A N 1
ATOM 625 C CA . ARG A 1 90 ? -12.841 -6.125 0.555 1.00 93.19 90 ARG A CA 1
ATOM 626 C C . ARG A 1 90 ? -12.126 -7.106 1.472 1.00 93.19 90 ARG A C 1
ATOM 628 O O . ARG A 1 90 ? -12.700 -8.118 1.869 1.00 93.19 90 ARG A O 1
ATOM 635 N N . ALA A 1 91 ? -10.910 -6.761 1.885 1.00 93.31 91 ALA A N 1
ATOM 636 C CA . ALA A 1 91 ? -10.144 -7.528 2.859 1.00 93.31 91 ALA A CA 1
ATOM 637 C C . ALA A 1 91 ? -10.617 -7.166 4.260 1.00 93.31 91 ALA A C 1
ATOM 639 O O . ALA A 1 91 ? -10.603 -5.994 4.634 1.00 93.31 91 ALA A O 1
ATOM 640 N N . VAL A 1 92 ? -10.991 -8.166 5.053 1.00 92.56 92 VAL A N 1
ATOM 641 C CA . VAL A 1 92 ? -11.236 -7.990 6.487 1.00 92.56 92 VAL A CA 1
ATOM 642 C C . VAL A 1 92 ? -9.892 -8.072 7.207 1.00 92.56 92 VAL A C 1
ATOM 644 O O . VAL A 1 92 ? -9.240 -9.114 7.182 1.00 92.56 92 VAL A O 1
ATOM 647 N N . LEU A 1 93 ? -9.471 -6.966 7.824 1.00 88.25 93 LEU A N 1
ATOM 648 C CA . LEU A 1 93 ? -8.211 -6.896 8.575 1.00 88.25 93 LEU A CA 1
ATOM 649 C C . LEU A 1 93 ? -8.421 -7.328 10.030 1.00 88.25 93 LEU A C 1
ATOM 651 O O . LEU A 1 93 ? -7.649 -8.104 10.582 1.00 88.25 93 LEU A O 1
ATOM 655 N N . THR A 1 94 ? -9.491 -6.821 10.642 1.00 87.25 94 THR A N 1
ATOM 656 C CA . THR A 1 94 ? -9.956 -7.139 11.999 1.00 87.25 94 THR A CA 1
ATOM 657 C C . THR A 1 94 ? -11.478 -6.972 12.058 1.00 87.25 94 THR A C 1
ATOM 659 O O . THR A 1 94 ? -12.097 -6.549 11.079 1.00 87.25 94 THR A O 1
ATOM 662 N N . ALA A 1 95 ? -12.108 -7.277 13.198 1.00 86.31 95 ALA A N 1
ATOM 663 C CA . ALA A 1 95 ? -13.551 -7.112 13.375 1.00 86.31 95 ALA A CA 1
ATOM 664 C C . ALA A 1 95 ? -14.014 -5.678 13.029 1.00 86.31 95 ALA A C 1
ATOM 666 O O . ALA A 1 95 ? -13.667 -4.711 13.709 1.00 86.31 95 ALA A O 1
ATOM 667 N N . GLY A 1 96 ? -14.790 -5.555 11.947 1.00 88.81 96 GLY A N 1
ATOM 668 C CA . GLY A 1 96 ? -15.340 -4.293 11.441 1.00 88.81 96 GLY A CA 1
ATOM 669 C C . GLY A 1 96 ? -14.372 -3.411 10.639 1.00 88.81 96 GLY A C 1
ATOM 670 O O . GLY A 1 96 ? -14.813 -2.399 10.104 1.00 88.81 96 GLY A O 1
ATOM 671 N N . THR A 1 97 ? -13.087 -3.766 10.527 1.00 93.81 97 THR A N 1
ATOM 672 C CA . THR A 1 97 ? -12.104 -2.995 9.747 1.00 93.81 97 THR A CA 1
ATOM 673 C C . THR A 1 97 ? -11.845 -3.666 8.409 1.00 93.81 97 THR A C 1
ATOM 675 O O . THR A 1 97 ? -11.429 -4.827 8.365 1.00 93.81 97 THR A O 1
ATOM 678 N N . THR A 1 98 ? -12.033 -2.921 7.320 1.00 95.00 98 THR A N 1
ATOM 679 C CA . THR A 1 98 ? -11.832 -3.429 5.959 1.00 95.00 98 THR A CA 1
ATOM 680 C C . THR A 1 98 ? -10.904 -2.551 5.139 1.00 95.00 98 THR A C 1
ATOM 682 O O . THR A 1 98 ? -10.929 -1.332 5.296 1.00 95.00 98 THR A O 1
ATOM 685 N N . ALA A 1 99 ? -10.163 -3.147 4.210 1.00 94.06 99 ALA A N 1
ATOM 686 C CA . ALA A 1 99 ? -9.372 -2.434 3.210 1.00 94.06 99 ALA A CA 1
ATOM 687 C C . ALA A 1 99 ? -9.653 -2.965 1.800 1.00 94.06 99 ALA A C 1
ATOM 689 O O . ALA A 1 99 ? -10.032 -4.125 1.639 1.00 94.06 99 ALA A O 1
ATOM 690 N N . ARG A 1 100 ? -9.473 -2.126 0.779 1.00 94.69 100 ARG A N 1
ATOM 691 C CA . ARG A 1 100 ? -9.513 -2.537 -0.633 1.00 94.69 100 ARG A CA 1
ATOM 692 C C . ARG A 1 100 ? -8.703 -1.583 -1.513 1.00 94.69 100 ARG A C 1
ATOM 694 O O . ARG A 1 100 ? -8.592 -0.406 -1.156 1.00 94.69 100 ARG A O 1
ATOM 701 N N . PRO A 1 101 ? -8.219 -2.020 -2.682 1.00 94.25 101 PRO A N 1
ATOM 702 C CA . PRO A 1 101 ? -7.843 -1.101 -3.748 1.00 94.25 101 PRO A CA 1
ATOM 703 C C . PRO A 1 101 ? -9.067 -0.275 -4.173 1.00 94.25 101 PRO A C 1
ATOM 705 O O . PRO A 1 101 ? -10.140 -0.816 -4.428 1.00 94.25 101 PRO A O 1
ATOM 708 N N . SER A 1 102 ? -8.943 1.049 -4.197 1.00 94.38 102 SER A N 1
ATOM 709 C CA . SER A 1 102 ? -9.985 1.956 -4.704 1.00 94.38 102 SER A CA 1
ATOM 710 C C . SER A 1 102 ? -9.681 2.473 -6.108 1.00 94.38 102 SER A C 1
ATOM 712 O O . SER A 1 102 ? -10.596 2.878 -6.820 1.00 94.38 102 SER A O 1
ATOM 714 N N . SER A 1 103 ? -8.410 2.460 -6.511 1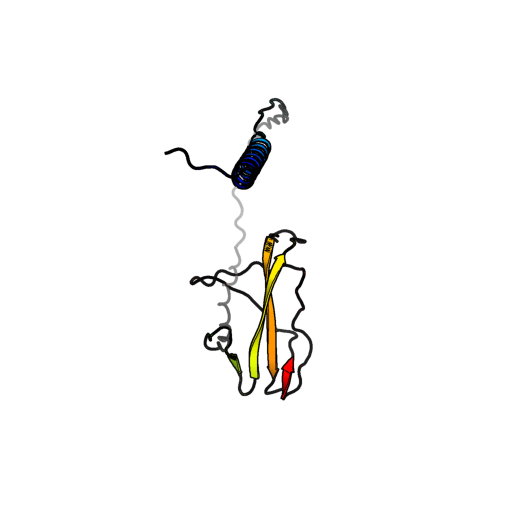.00 93.81 103 SER A N 1
ATOM 715 C CA . SER A 1 103 ? -7.959 2.846 -7.845 1.00 93.81 103 SER A CA 1
ATOM 716 C C . SER A 1 103 ? -6.641 2.152 -8.160 1.00 93.81 103 SER A C 1
ATOM 718 O O . SER A 1 103 ? -5.752 2.101 -7.312 1.00 93.81 103 SER A O 1
ATOM 720 N N . ILE A 1 104 ? -6.499 1.676 -9.394 1.00 94.62 104 ILE A N 1
ATOM 721 C CA . ILE A 1 104 ? -5.242 1.176 -9.955 1.00 94.62 104 ILE A CA 1
ATOM 722 C C . ILE A 1 104 ? -5.072 1.846 -11.309 1.00 94.62 104 ILE A C 1
ATOM 724 O O . ILE A 1 104 ? -5.970 1.788 -12.150 1.00 94.62 104 ILE A O 1
ATOM 728 N N . ARG A 1 105 ? -3.955 2.542 -11.502 1.00 95.00 105 ARG A N 1
ATOM 729 C CA . ARG A 1 105 ? -3.697 3.319 -12.718 1.00 95.00 105 ARG A CA 1
ATOM 730 C C . ARG A 1 105 ? -2.307 3.039 -13.234 1.00 95.00 105 ARG A C 1
ATOM 732 O O . ARG A 1 105 ? -1.370 2.957 -12.448 1.00 95.00 105 ARG A O 1
ATOM 739 N N . GLN A 1 106 ? -2.181 2.967 -14.551 1.00 95.56 106 GLN A N 1
ATOM 740 C CA . GLN A 1 106 ? -0.884 3.066 -15.195 1.00 95.56 106 GLN A CA 1
ATOM 741 C C . GLN A 1 106 ? -0.385 4.509 -15.089 1.00 95.56 106 GLN A C 1
ATOM 743 O O . GLN A 1 106 ? -1.147 5.456 -15.294 1.00 95.56 106 GLN A O 1
ATOM 748 N N . VAL A 1 107 ? 0.887 4.660 -14.750 1.00 94.62 107 VAL A N 1
ATOM 749 C CA . VAL A 1 107 ? 1.594 5.938 -14.664 1.00 94.62 107 VAL A CA 1
ATOM 750 C C . VAL A 1 107 ? 2.990 5.771 -15.255 1.00 94.62 107 VAL A C 1
ATOM 752 O O . VAL A 1 107 ? 3.518 4.662 -15.287 1.00 94.62 107 VAL A O 1
ATOM 755 N N . ASP A 1 108 ? 3.606 6.860 -15.700 1.00 94.06 108 ASP A N 1
ATOM 756 C CA . ASP A 1 108 ? 5.016 6.851 -16.091 1.00 94.06 108 ASP A CA 1
ATOM 757 C C . ASP A 1 108 ? 5.875 7.266 -14.898 1.00 94.06 108 ASP A C 1
ATOM 759 O O . ASP A 1 108 ? 5.977 8.446 -14.554 1.00 94.06 108 ASP A O 1
ATOM 763 N N . GLY A 1 109 ? 6.479 6.272 -14.255 1.00 93.38 109 GLY A N 1
ATOM 764 C CA . GLY A 1 109 ? 7.350 6.453 -13.107 1.00 93.38 109 GLY A CA 1
ATOM 765 C C . GLY A 1 109 ? 8.652 7.158 -13.475 1.00 93.38 109 GLY A C 1
ATOM 766 O O . GLY A 1 109 ? 9.269 6.863 -14.505 1.00 93.38 109 GLY A O 1
ATOM 767 N N . LYS A 1 110 ? 9.090 8.082 -12.620 1.00 93.00 110 LYS A N 1
ATOM 768 C CA . LYS A 1 110 ? 10.406 8.723 -12.704 1.00 93.00 110 LYS A CA 1
ATOM 769 C C . LYS A 1 110 ? 11.265 8.223 -11.551 1.00 93.00 110 LYS A C 1
ATOM 771 O O . LYS A 1 110 ? 10.803 8.197 -10.418 1.00 93.00 110 LYS A O 1
ATOM 776 N N . ALA A 1 111 ? 12.489 7.816 -11.869 1.00 93.38 111 ALA A N 1
ATOM 777 C CA . ALA A 1 111 ? 13.501 7.537 -10.863 1.00 93.38 111 ALA A CA 1
ATOM 778 C C . ALA A 1 111 ? 14.112 8.863 -10.405 1.00 93.38 111 ALA A C 1
ATOM 780 O O . ALA A 1 111 ? 14.632 9.613 -11.235 1.00 93.38 111 ALA A O 1
ATOM 781 N N . GLU A 1 112 ? 14.048 9.139 -9.110 1.00 93.94 112 GLU A N 1
ATOM 782 C CA . GLU A 1 112 ? 14.644 10.322 -8.481 1.00 93.94 112 GLU A CA 1
ATOM 783 C C . GLU A 1 112 ? 15.743 9.959 -7.480 1.00 93.94 112 GLU A C 1
ATOM 785 O O . GLU A 1 112 ? 16.640 10.768 -7.237 1.00 93.94 112 GLU A O 1
ATOM 790 N N . LEU A 1 113 ? 15.720 8.739 -6.934 1.00 93.75 113 LEU A N 1
ATOM 791 C CA . LEU A 1 113 ? 16.719 8.262 -5.977 1.00 93.75 113 LEU A CA 1
ATOM 792 C C . LEU A 1 113 ? 17.587 7.119 -6.531 1.00 93.75 113 LEU A C 1
ATOM 794 O O . LEU A 1 113 ? 17.157 6.370 -7.413 1.00 93.75 113 LEU A O 1
ATOM 798 N N . PRO A 1 114 ? 18.813 6.932 -5.997 1.00 93.62 114 PRO A N 1
ATOM 799 C CA . PRO A 1 114 ? 19.639 5.776 -6.329 1.00 93.62 114 PRO A CA 1
ATOM 800 C C . PRO A 1 114 ? 18.904 4.455 -6.079 1.00 93.62 114 PRO A C 1
ATOM 802 O O . PRO A 1 114 ? 18.360 4.229 -5.000 1.00 93.62 114 PRO A O 1
ATOM 805 N N . GLY A 1 115 ? 18.925 3.570 -7.077 1.00 91.62 115 GLY A N 1
ATOM 806 C CA . GLY A 1 115 ? 18.250 2.270 -7.026 1.00 91.62 115 GLY A CA 1
ATOM 807 C C . GLY A 1 115 ? 16.804 2.280 -7.529 1.00 91.62 115 GLY A C 1
ATOM 808 O O . GLY A 1 115 ? 16.231 1.207 -7.707 1.00 91.62 115 GLY A O 1
ATOM 809 N N . GLU A 1 116 ? 16.225 3.447 -7.818 1.00 93.56 116 GLU A N 1
ATOM 810 C CA . GLU A 1 116 ? 14.938 3.528 -8.509 1.00 93.56 116 GLU A CA 1
ATOM 811 C C . GLU A 1 116 ? 15.098 3.311 -10.016 1.00 93.56 116 GLU A C 1
ATOM 813 O O . GLU A 1 116 ? 16.117 3.654 -10.621 1.00 93.56 116 GLU A O 1
ATOM 818 N N . VAL A 1 117 ? 14.057 2.759 -10.640 1.00 92.25 117 VAL A N 1
ATOM 819 C CA . VAL A 1 117 ? 14.007 2.517 -12.085 1.00 92.25 117 VAL A CA 1
ATOM 820 C C . VAL A 1 117 ? 12.775 3.213 -12.653 1.00 92.25 117 VAL A C 1
ATOM 822 O O . VAL A 1 117 ? 11.652 2.920 -12.253 1.00 92.25 117 VAL A O 1
ATOM 825 N N . GLY A 1 118 ? 12.987 4.153 -13.576 1.00 92.44 118 GLY A N 1
ATOM 826 C CA . GLY A 1 118 ? 11.906 4.861 -14.263 1.00 92.44 118 GLY A CA 1
ATOM 827 C C . GLY A 1 118 ? 11.314 4.049 -15.418 1.00 92.44 118 GLY A C 1
ATOM 828 O O . GLY A 1 118 ? 11.974 3.173 -15.978 1.00 92.44 118 GLY A O 1
ATOM 829 N N . GLY A 1 119 ? 10.082 4.374 -15.809 1.00 93.75 119 GLY A N 1
ATOM 830 C CA . GLY A 1 119 ? 9.364 3.710 -16.900 1.00 93.75 119 GLY A CA 1
ATOM 831 C C . GLY A 1 119 ? 7.891 3.436 -16.577 1.00 93.75 119 GLY A C 1
ATOM 832 O O . GLY A 1 119 ? 7.368 3.950 -15.583 1.00 93.75 119 GLY A O 1
ATOM 833 N N . PRO A 1 120 ? 7.207 2.620 -17.401 1.00 95.19 120 PRO A N 1
ATOM 834 C CA . PRO A 1 120 ? 5.823 2.231 -17.155 1.00 95.19 120 PRO A CA 1
ATOM 835 C C . PRO A 1 120 ? 5.659 1.623 -15.760 1.00 95.19 120 PRO A C 1
ATOM 837 O O . PRO A 1 120 ? 6.367 0.691 -15.388 1.00 95.19 120 PRO A O 1
ATOM 840 N N . SER A 1 121 ? 4.737 2.176 -14.984 1.00 94.88 121 SER A N 1
ATOM 841 C CA . SER A 1 121 ? 4.543 1.879 -13.565 1.00 94.88 121 SER A CA 1
ATOM 842 C C . SER A 1 121 ? 3.053 1.836 -13.222 1.00 94.88 121 SER A C 1
ATOM 844 O O . SER A 1 121 ? 2.199 2.211 -14.031 1.00 94.88 121 SER A O 1
ATOM 846 N N . ILE A 1 122 ? 2.728 1.394 -12.005 1.00 94.00 122 ILE A N 1
ATOM 847 C CA . ILE A 1 122 ? 1.361 1.417 -11.476 1.00 94.00 122 ILE A CA 1
ATOM 848 C C . ILE A 1 122 ? 1.267 2.279 -10.218 1.00 94.00 122 ILE A C 1
ATOM 850 O O . ILE A 1 122 ? 2.140 2.243 -9.356 1.00 94.00 122 ILE A O 1
ATOM 854 N N . SER A 1 123 ? 0.173 3.025 -10.096 1.00 94.19 123 SER A N 1
ATOM 855 C CA . SER A 1 123 ? -0.227 3.715 -8.872 1.00 94.19 123 SER A CA 1
ATOM 856 C C . SER A 1 123 ? -1.467 3.037 -8.305 1.00 94.19 123 SER A C 1
ATOM 858 O O . SER A 1 123 ? -2.474 2.883 -9.004 1.00 94.19 123 SER A O 1
ATOM 860 N N . VAL A 1 124 ? -1.383 2.619 -7.042 1.00 93.94 124 VAL A N 1
ATOM 861 C CA . VAL A 1 124 ? -2.471 1.955 -6.321 1.00 93.94 124 VAL A CA 1
ATOM 862 C C . VAL A 1 124 ? -2.928 2.852 -5.183 1.00 93.94 124 VAL A C 1
ATOM 864 O O . VAL A 1 124 ? -2.153 3.190 -4.290 1.00 93.94 124 VAL A O 1
ATOM 867 N N . THR A 1 125 ? -4.207 3.209 -5.189 1.00 94.44 125 THR A N 1
ATOM 868 C CA . THR A 1 125 ? -4.860 3.856 -4.051 1.00 94.44 125 THR A CA 1
ATOM 869 C C . THR A 1 125 ? -5.572 2.793 -3.232 1.00 94.44 125 THR A C 1
ATOM 871 O O . THR A 1 125 ? -6.343 2.001 -3.774 1.00 94.44 125 THR A O 1
ATOM 874 N N . VAL A 1 126 ? -5.326 2.776 -1.924 1.00 93.88 126 VAL A N 1
ATOM 875 C CA . VAL A 1 126 ? -5.966 1.851 -0.984 1.00 93.88 126 VAL A CA 1
ATOM 876 C C . VAL A 1 126 ? -6.934 2.636 -0.115 1.00 93.88 126 VAL A C 1
ATOM 878 O O . VAL A 1 126 ? -6.540 3.622 0.500 1.00 93.88 126 VAL A O 1
ATOM 881 N N . ALA A 1 127 ? -8.181 2.178 -0.050 1.00 94.69 127 ALA A N 1
ATOM 882 C CA . ALA A 1 127 ? -9.185 2.714 0.855 1.00 94.69 127 ALA A CA 1
ATOM 883 C C . ALA A 1 127 ? -9.331 1.815 2.085 1.00 94.69 127 ALA A C 1
ATOM 885 O O . ALA A 1 127 ? -9.425 0.588 1.955 1.00 94.69 127 ALA A O 1
ATOM 886 N N . VAL A 1 128 ? -9.404 2.423 3.267 1.00 95.69 128 VAL A N 1
ATOM 887 C CA . VAL A 1 128 ? -9.572 1.727 4.549 1.00 95.69 128 VAL A CA 1
ATOM 888 C C . VAL A 1 128 ? -10.802 2.261 5.270 1.00 95.69 128 VAL A C 1
ATOM 890 O O . VAL A 1 128 ? -10.925 3.462 5.488 1.00 95.69 128 VAL A O 1
ATOM 893 N N . THR A 1 129 ? -11.687 1.360 5.694 1.00 96.81 129 THR A N 1
ATOM 894 C CA . THR A 1 129 ? -12.824 1.652 6.575 1.00 96.81 129 THR A CA 1
ATOM 895 C C . THR A 1 129 ? -12.542 1.088 7.962 1.00 96.81 129 THR A C 1
ATOM 897 O O . THR A 1 129 ? -12.253 -0.100 8.108 1.00 96.81 129 THR A O 1
ATOM 900 N N . ALA A 1 130 ? -12.633 1.938 8.980 1.00 96.12 130 ALA A N 1
ATOM 901 C CA . ALA A 1 130 ? -12.308 1.608 10.362 1.00 96.12 130 ALA A CA 1
ATOM 902 C C . ALA A 1 130 ? -13.514 1.042 11.130 1.00 96.12 130 ALA A C 1
ATOM 904 O O . ALA A 1 130 ? -14.535 1.716 11.255 1.00 96.12 130 ALA A O 1
ATOM 905 N N . GLY A 1 131 ? -13.380 -0.143 11.733 1.00 95.38 131 GLY A N 1
ATOM 906 C CA . GLY A 1 131 ? -14.370 -0.665 12.691 1.00 95.38 131 GLY A CA 1
ATOM 907 C C . GLY A 1 131 ? -14.197 -0.088 14.100 1.00 95.38 131 GLY A C 1
ATOM 908 O O . GLY A 1 131 ? -15.161 0.142 14.825 1.00 95.38 131 GLY A O 1
ATOM 909 N N . LYS A 1 132 ? -12.947 0.196 14.471 1.00 95.44 132 LYS A N 1
ATOM 910 C CA . LYS A 1 132 ? -12.524 0.926 15.677 1.00 95.44 132 LYS A CA 1
ATOM 911 C C . LYS A 1 132 ? -11.545 2.019 15.261 1.00 95.44 132 LYS A C 1
ATOM 913 O O . LYS A 1 132 ? -11.097 2.015 14.123 1.00 95.44 132 LYS A O 1
ATOM 918 N N . ALA A 1 133 ? -11.207 2.946 16.155 1.00 96.25 133 ALA A N 1
ATOM 919 C CA . ALA A 1 133 ? -10.207 3.964 15.842 1.00 96.25 133 ALA A CA 1
ATOM 920 C C . ALA A 1 133 ? -8.853 3.324 15.468 1.00 96.25 133 ALA A C 1
ATOM 922 O O . ALA A 1 133 ? -8.406 2.400 16.147 1.00 96.25 133 ALA A O 1
ATOM 923 N N . ILE A 1 134 ? -8.217 3.818 14.401 1.00 94.69 134 ILE A N 1
ATOM 924 C CA . ILE A 1 134 ? -6.934 3.318 13.881 1.00 94.69 134 ILE A CA 1
ATOM 925 C C . ILE A 1 134 ? -5.924 4.463 13.851 1.00 94.69 134 ILE A C 1
ATOM 927 O O . ILE A 1 134 ? -6.221 5.542 13.335 1.00 94.69 134 ILE A O 1
ATOM 931 N N . ASP A 1 135 ? -4.727 4.209 14.369 1.00 95.31 135 ASP A N 1
ATOM 932 C CA . ASP A 1 135 ? -3.548 5.053 14.184 1.00 95.31 135 ASP A CA 1
ATOM 933 C C . ASP A 1 135 ? -2.657 4.425 13.107 1.00 95.31 135 ASP A C 1
ATOM 935 O O . ASP A 1 135 ? -2.304 3.249 13.198 1.00 95.31 135 ASP A O 1
ATOM 939 N N . PHE A 1 136 ? -2.323 5.192 12.070 1.00 94.56 136 PHE A N 1
ATOM 940 C CA . PHE A 1 136 ? -1.551 4.693 10.935 1.00 94.56 136 PHE A CA 1
ATOM 941 C C . PHE A 1 136 ? -0.049 4.994 11.029 1.00 94.56 136 PHE A C 1
ATOM 943 O O . PHE A 1 136 ? 0.687 4.686 10.097 1.00 94.56 136 PHE A O 1
ATOM 950 N N . SER A 1 137 ? 0.436 5.539 12.148 1.00 94.12 137 SER A N 1
ATOM 951 C CA . SER A 1 137 ? 1.862 5.856 12.362 1.00 94.12 137 SER A CA 1
ATOM 952 C C . SER A 1 137 ? 2.821 4.672 12.185 1.00 94.12 137 SER A C 1
ATOM 954 O O . SER A 1 137 ? 3.991 4.884 11.891 1.00 94.12 137 SER A O 1
ATOM 956 N N . GLN A 1 138 ? 2.335 3.438 12.342 1.00 90.38 138 GLN A N 1
ATOM 957 C CA . GLN A 1 138 ? 3.108 2.198 12.171 1.00 90.38 138 GLN A CA 1
ATOM 958 C C . GLN A 1 138 ? 2.657 1.381 10.948 1.00 90.38 138 GLN A C 1
ATOM 960 O O . GLN A 1 138 ? 2.909 0.177 10.868 1.00 90.38 138 GLN A O 1
ATOM 965 N N . THR A 1 139 ? 1.928 1.998 10.015 1.00 90.88 139 THR A N 1
ATOM 966 C CA . THR A 1 139 ? 1.430 1.293 8.830 1.00 90.88 139 THR A CA 1
ATOM 967 C C . THR A 1 139 ? 2.496 1.236 7.750 1.00 90.88 139 THR A C 1
ATOM 969 O O . THR A 1 139 ? 3.084 2.251 7.388 1.00 90.88 139 THR A O 1
ATOM 972 N N . VAL A 1 140 ? 2.693 0.042 7.197 1.00 91.38 140 VAL A N 1
ATOM 973 C CA . VAL A 1 140 ? 3.562 -0.194 6.045 1.00 91.38 140 VAL A CA 1
ATOM 974 C C . VAL A 1 140 ? 2.718 -0.789 4.930 1.00 91.38 140 VAL A C 1
ATOM 976 O O . VAL A 1 140 ? 1.915 -1.693 5.166 1.00 91.38 140 VAL A O 1
ATOM 979 N N . VAL A 1 141 ? 2.905 -0.277 3.718 1.00 91.00 141 VAL A N 1
ATOM 980 C CA . VAL A 1 141 ? 2.273 -0.798 2.508 1.00 91.00 141 VAL A CA 1
ATOM 981 C C . VAL A 1 141 ? 3.373 -1.346 1.619 1.00 91.00 141 VAL A C 1
ATOM 983 O O . VAL A 1 141 ? 4.293 -0.621 1.257 1.00 91.00 141 VAL A O 1
ATOM 986 N N . ASN A 1 142 ? 3.257 -2.623 1.274 1.00 92.44 142 ASN A N 1
ATOM 987 C CA . ASN A 1 142 ? 4.167 -3.304 0.367 1.00 92.44 142 ASN A CA 1
ATOM 988 C C . ASN A 1 142 ? 3.367 -3.831 -0.821 1.00 92.44 142 ASN A C 1
ATOM 990 O O . ASN A 1 142 ? 2.238 -4.296 -0.650 1.00 92.44 142 ASN A O 1
ATOM 994 N N . ALA A 1 143 ? 3.968 -3.786 -2.003 1.00 92.12 143 ALA A N 1
ATOM 995 C CA . ALA A 1 143 ? 3.420 -4.392 -3.203 1.00 92.12 143 ALA A CA 1
ATOM 996 C C . ALA A 1 143 ? 4.325 -5.544 -3.642 1.00 92.12 143 ALA A C 1
ATOM 998 O O . ALA A 1 143 ? 5.549 -5.459 -3.549 1.00 92.12 143 ALA A O 1
ATOM 999 N N . TYR A 1 144 ? 3.704 -6.617 -4.115 1.00 93.88 144 TYR A N 1
ATOM 1000 C CA . TYR A 1 144 ? 4.372 -7.808 -4.623 1.00 93.88 144 TYR A CA 1
ATOM 1001 C C . TYR A 1 144 ? 3.688 -8.233 -5.921 1.00 93.88 144 TYR A C 1
ATOM 1003 O O . TYR A 1 144 ? 2.498 -7.963 -6.103 1.00 93.88 144 TYR A O 1
ATOM 1011 N N . TYR A 1 145 ? 4.417 -8.894 -6.814 1.00 91.38 145 TYR A N 1
ATOM 1012 C CA . TYR A 1 145 ? 3.890 -9.359 -8.096 1.00 91.38 145 TYR A CA 1
ATOM 1013 C C . TYR A 1 145 ? 4.354 -10.781 -8.425 1.00 91.38 145 TYR A C 1
ATOM 1015 O O . TYR A 1 145 ? 5.318 -11.292 -7.856 1.00 91.38 145 TYR A O 1
ATOM 1023 N N . GLY A 1 146 ? 3.647 -11.416 -9.363 1.00 92.25 146 GLY A N 1
ATOM 1024 C CA . GLY A 1 146 ? 3.919 -12.789 -9.783 1.00 92.25 146 GLY A CA 1
ATOM 1025 C C . GLY A 1 146 ? 3.531 -13.842 -8.739 1.00 92.25 146 GLY A C 1
ATOM 1026 O O . GLY A 1 146 ? 3.132 -13.529 -7.617 1.00 92.25 146 GLY A O 1
ATOM 1027 N N . ALA A 1 147 ? 3.637 -15.114 -9.129 1.00 90.44 147 ALA A N 1
ATOM 1028 C CA . ALA A 1 147 ? 3.344 -16.247 -8.250 1.00 90.44 147 ALA A CA 1
ATOM 1029 C C . ALA A 1 147 ? 4.354 -16.368 -7.096 1.00 90.44 147 ALA A C 1
ATOM 1031 O O . ALA A 1 147 ? 3.986 -16.770 -5.997 1.00 90.44 147 ALA A O 1
ATOM 1032 N N . ASP A 1 148 ? 5.597 -15.942 -7.330 1.00 94.56 148 ASP A N 1
ATOM 1033 C CA . ASP A 1 148 ? 6.685 -15.995 -6.349 1.00 94.56 148 ASP A CA 1
ATOM 1034 C C . ASP A 1 148 ? 6.646 -14.835 -5.342 1.00 94.56 148 ASP A C 1
ATOM 1036 O O . ASP A 1 148 ? 7.521 -14.724 -4.484 1.00 94.56 148 ASP A O 1
ATOM 1040 N N . THR A 1 149 ? 5.640 -13.953 -5.421 1.00 92.25 149 THR A N 1
ATOM 1041 C CA . THR A 1 149 ? 5.506 -12.763 -4.565 1.00 92.25 149 THR A CA 1
ATOM 1042 C C . THR A 1 149 ? 6.772 -11.905 -4.568 1.00 92.25 149 THR A C 1
ATOM 1044 O O . THR A 1 149 ? 7.280 -11.501 -3.524 1.00 92.25 149 THR A O 1
ATOM 1047 N N . THR A 1 150 ? 7.309 -11.625 -5.756 1.00 95.94 150 THR A N 1
ATOM 1048 C CA . THR A 1 150 ? 8.496 -10.783 -5.899 1.00 95.94 150 THR A CA 1
ATOM 1049 C C . THR A 1 150 ? 8.180 -9.368 -5.405 1.00 95.94 150 THR A C 1
ATOM 1051 O O . THR A 1 150 ? 7.180 -8.794 -5.849 1.00 95.94 150 THR A O 1
ATOM 1054 N N . PRO A 1 151 ? 8.983 -8.787 -4.492 1.00 94.81 151 PRO A N 1
ATOM 1055 C CA . PRO A 1 151 ? 8.772 -7.419 -4.031 1.00 94.81 151 PRO A CA 1
ATOM 1056 C C . PRO A 1 151 ? 8.820 -6.431 -5.195 1.00 94.81 151 PRO A C 1
ATOM 1058 O O . PRO A 1 151 ? 9.731 -6.474 -6.023 1.00 94.81 151 PRO A O 1
ATOM 1061 N N . ALA A 1 152 ? 7.843 -5.531 -5.254 1.00 93.06 152 ALA A N 1
ATOM 1062 C CA . ALA A 1 152 ? 7.874 -4.415 -6.184 1.00 93.06 152 ALA A CA 1
ATOM 1063 C C . ALA A 1 152 ? 8.838 -3.336 -5.676 1.00 93.06 152 ALA A C 1
ATOM 1065 O O . ALA A 1 152 ? 8.863 -3.025 -4.484 1.00 93.06 152 ALA A O 1
ATOM 1066 N N . THR A 1 153 ? 9.597 -2.735 -6.590 1.00 91.69 153 THR A N 1
ATOM 1067 C CA . THR A 1 153 ? 10.436 -1.574 -6.285 1.00 91.69 153 THR A CA 1
ATOM 1068 C C . THR A 1 153 ? 9.546 -0.333 -6.176 1.00 91.69 153 THR A C 1
ATOM 1070 O O . THR A 1 153 ? 8.878 0.005 -7.157 1.00 91.69 153 THR A O 1
ATOM 1073 N N . PRO A 1 154 ? 9.482 0.342 -5.014 1.00 90.94 154 PRO A N 1
ATOM 1074 C CA . PRO A 1 154 ? 8.712 1.570 -4.884 1.00 90.94 154 PRO A CA 1
ATOM 1075 C C . PRO A 1 154 ? 9.408 2.728 -5.606 1.00 90.94 154 PRO A C 1
ATOM 1077 O O . PRO A 1 154 ? 10.624 2.727 -5.782 1.00 90.94 154 PRO A O 1
ATOM 1080 N N . LEU A 1 155 ? 8.620 3.739 -5.967 1.00 91.62 155 LEU A N 1
ATOM 1081 C CA . LEU A 1 155 ? 9.121 5.043 -6.390 1.00 91.62 155 LEU A CA 1
ATOM 1082 C C . LEU A 1 155 ? 8.879 6.057 -5.274 1.00 91.62 155 LEU A C 1
ATOM 1084 O O . LEU A 1 155 ? 7.826 6.048 -4.629 1.00 91.62 155 LEU A O 1
ATOM 1088 N N . SER A 1 156 ? 9.849 6.937 -5.056 1.00 89.38 156 SER A N 1
ATOM 1089 C CA . SER A 1 156 ? 9.767 8.029 -4.084 1.00 89.38 156 SER A CA 1
ATOM 1090 C C . SER A 1 156 ? 8.711 9.071 -4.450 1.00 89.38 156 SER A C 1
ATOM 1092 O O . SER A 1 156 ? 8.117 9.679 -3.559 1.00 89.38 156 SER A O 1
ATOM 1094 N N . THR A 1 157 ? 8.411 9.239 -5.739 1.00 87.12 157 THR A N 1
ATOM 1095 C CA . THR A 1 157 ? 7.389 10.173 -6.225 1.00 87.12 157 THR A CA 1
ATOM 1096 C C . THR A 1 157 ? 6.042 9.528 -6.502 1.00 87.12 157 THR A C 1
ATOM 1098 O O . THR A 1 157 ? 5.913 8.326 -6.719 1.00 87.12 157 THR A O 1
ATOM 1101 N N . GLY A 1 158 ? 4.993 10.356 -6.480 1.00 83.38 158 GLY A N 1
ATOM 1102 C CA . GLY A 1 158 ? 3.627 9.909 -6.760 1.00 83.38 158 GLY A CA 1
ATOM 1103 C C . GLY A 1 158 ? 3.016 9.038 -5.658 1.00 83.38 158 GLY A C 1
ATOM 1104 O O . GLY A 1 158 ? 1.959 8.443 -5.870 1.00 83.38 158 GLY A O 1
ATOM 1105 N N . THR A 1 159 ? 3.650 8.972 -4.483 1.00 86.44 159 THR A N 1
ATOM 1106 C CA . THR A 1 159 ? 3.143 8.260 -3.310 1.00 86.44 159 THR A CA 1
ATOM 1107 C C . THR A 1 159 ? 2.630 9.240 -2.259 1.00 86.44 159 THR A C 1
ATOM 1109 O O . THR A 1 159 ? 3.143 10.340 -2.073 1.00 86.44 159 THR A O 1
ATOM 1112 N N . THR A 1 160 ? 1.564 8.853 -1.563 1.00 90.19 160 THR A N 1
ATOM 1113 C CA . THR A 1 160 ? 1.083 9.553 -0.369 1.00 90.19 160 THR A CA 1
ATOM 1114 C C . THR A 1 160 ? 1.080 8.553 0.767 1.00 90.19 160 THR A C 1
ATOM 1116 O O . THR A 1 160 ? 0.410 7.522 0.692 1.00 90.19 160 THR A O 1
ATOM 1119 N N . ALA A 1 161 ? 1.852 8.842 1.812 1.00 88.88 161 ALA A N 1
ATOM 1120 C CA . ALA A 1 161 ? 1.937 7.962 2.963 1.00 88.88 161 ALA A CA 1
ATOM 1121 C C . ALA A 1 161 ? 0.574 7.865 3.663 1.00 88.88 161 ALA A C 1
ATOM 1123 O O . ALA A 1 161 ? -0.084 8.873 3.936 1.00 88.88 161 ALA A O 1
ATOM 1124 N N . LEU A 1 162 ? 0.166 6.642 3.999 1.00 89.50 162 LEU A N 1
ATOM 1125 C CA . LEU A 1 162 ? -1.058 6.399 4.749 1.00 89.50 162 LEU A CA 1
ATOM 1126 C C . LEU A 1 162 ? -0.807 6.739 6.224 1.00 89.50 162 LEU A C 1
ATOM 1128 O O . LEU A 1 162 ? -0.441 5.873 7.005 1.00 89.50 162 LEU A O 1
ATOM 1132 N N . THR A 1 163 ? -0.970 8.006 6.603 1.00 93.56 163 THR A N 1
ATOM 1133 C CA . THR A 1 163 ? -0.659 8.513 7.953 1.00 93.56 163 THR A CA 1
ATOM 1134 C C . THR A 1 163 ? -1.909 9.004 8.694 1.00 93.56 163 THR A C 1
ATOM 1136 O O . THR A 1 163 ? -3.040 8.896 8.202 1.00 93.56 163 THR A O 1
ATOM 1139 N N . GLY A 1 164 ? -1.720 9.499 9.921 1.00 95.12 164 GLY A N 1
ATOM 1140 C CA . GLY A 1 164 ? -2.771 10.091 10.750 1.00 95.12 164 GLY A CA 1
ATOM 1141 C C . GLY A 1 164 ? -3.657 9.074 11.470 1.00 95.12 164 GLY A C 1
ATOM 1142 O O . GLY A 1 164 ? -3.361 7.881 11.526 1.00 95.12 164 GLY A O 1
ATOM 1143 N N . LYS A 1 165 ? -4.769 9.564 12.025 1.00 96.19 165 LYS A N 1
ATOM 1144 C CA . LYS A 1 165 ? -5.760 8.762 12.755 1.00 96.19 165 LYS A CA 1
ATOM 1145 C C . LYS A 1 165 ? -7.073 8.697 11.982 1.00 96.19 165 LYS A C 1
ATOM 1147 O O . LYS A 1 165 ? -7.464 9.670 11.345 1.00 96.19 165 LYS A O 1
ATOM 1152 N N . LEU A 1 166 ? -7.762 7.564 12.054 1.00 96.19 166 LEU A N 1
ATOM 1153 C CA . LEU A 1 166 ? -9.099 7.378 11.492 1.00 96.19 166 LEU A CA 1
ATOM 1154 C C . LEU A 1 166 ? -10.047 6.958 12.609 1.00 96.19 166 LEU A C 1
ATOM 1156 O O . LEU A 1 166 ? -9.803 5.962 13.287 1.00 96.19 166 LEU A O 1
ATOM 1160 N N . ALA A 1 167 ? -11.114 7.725 12.819 1.00 97.19 167 ALA A N 1
ATOM 1161 C CA . ALA A 1 167 ? -12.134 7.388 13.805 1.00 97.19 167 ALA A CA 1
ATOM 1162 C C . ALA A 1 167 ? -12.956 6.161 13.367 1.00 97.19 167 ALA A C 1
ATOM 1164 O O . ALA A 1 167 ? -13.053 5.852 12.179 1.00 97.19 167 ALA A O 1
ATOM 1165 N N . ALA A 1 168 ? -13.586 5.486 14.331 1.00 96.75 168 ALA A N 1
ATOM 1166 C CA . ALA A 1 168 ? -14.479 4.365 14.053 1.00 96.75 168 ALA A CA 1
ATOM 1167 C C . ALA A 1 168 ? -15.620 4.772 13.099 1.00 96.75 168 ALA A C 1
ATOM 1169 O O . ALA A 1 168 ? -16.154 5.881 13.178 1.00 96.75 168 ALA A O 1
ATOM 1170 N N . GLY A 1 169 ? -15.978 3.878 12.179 1.00 94.62 169 GLY A N 1
ATOM 1171 C CA . GLY A 1 169 ? -17.008 4.083 11.161 1.00 94.62 169 GLY A CA 1
ATOM 1172 C C . GLY A 1 169 ? -16.612 5.028 10.020 1.00 94.62 169 GLY A C 1
ATOM 1173 O O . GLY A 1 169 ? -17.410 5.240 9.108 1.00 94.62 169 GLY A O 1
ATOM 1174 N N . LYS A 1 170 ? -15.409 5.614 10.040 1.00 97.19 170 LYS A N 1
ATOM 1175 C CA . LYS A 1 170 ? -14.921 6.490 8.964 1.00 97.19 170 LYS A CA 1
ATOM 1176 C C . LYS A 1 170 ? -14.100 5.708 7.943 1.00 97.19 170 LYS A C 1
ATOM 1178 O O . LYS A 1 170 ? -13.599 4.621 8.227 1.00 97.19 170 LYS A O 1
ATOM 1183 N N . SER A 1 171 ? -13.983 6.282 6.747 1.00 94.50 171 SER A N 1
ATOM 1184 C CA . SER A 1 171 ? -13.136 5.770 5.668 1.00 94.50 171 SER A CA 1
ATOM 1185 C C . SER A 1 171 ? -12.145 6.833 5.212 1.00 94.50 171 SER A C 1
ATOM 1187 O O . SER A 1 171 ? -12.449 8.023 5.321 1.00 94.50 171 SER A O 1
ATOM 1189 N N . LYS A 1 172 ? -10.998 6.396 4.700 1.00 91.62 172 LYS A N 1
ATOM 1190 C CA . LYS A 1 172 ? -10.042 7.228 3.966 1.00 91.62 172 LYS A CA 1
ATOM 1191 C C . LYS A 1 172 ? -9.453 6.460 2.797 1.00 91.62 172 LYS A C 1
ATOM 1193 O O . LYS A 1 172 ? -9.461 5.210 2.887 1.00 91.62 172 LYS A O 1
#